Protein AF-A0A921YLY2-F1 (afdb_monomer_lite)

Structure (mmCIF, N/CA/C/O backbone):
data_AF-A0A921YLY2-F1
#
_entry.id   AF-A0A921YLY2-F1
#
loop_
_atom_site.group_PDB
_atom_site.id
_atom_site.type_symbol
_atom_site.label_atom_id
_atom_site.label_alt_id
_atom_site.label_comp_id
_atom_site.label_asym_id
_atom_site.label_entity_id
_atom_site.label_seq_id
_atom_site.pdbx_PDB_ins_code
_atom_site.Cartn_x
_atom_site.Cartn_y
_atom_site.Cartn_z
_atom_site.occupancy
_atom_site.B_iso_or_equiv
_atom_site.auth_seq_id
_atom_site.auth_comp_id
_atom_site.auth_asym_id
_atom_site.auth_atom_id
_atom_site.pdbx_PDB_model_num
ATOM 1 N N . MET A 1 1 ? -8.495 -3.999 -15.161 1.00 82.56 1 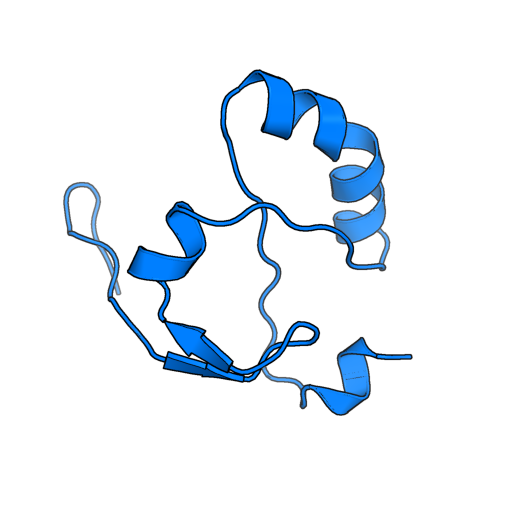MET A N 1
ATOM 2 C CA . MET A 1 1 ? -9.540 -3.147 -14.551 1.00 82.56 1 MET A CA 1
ATOM 3 C C . MET A 1 1 ? -10.321 -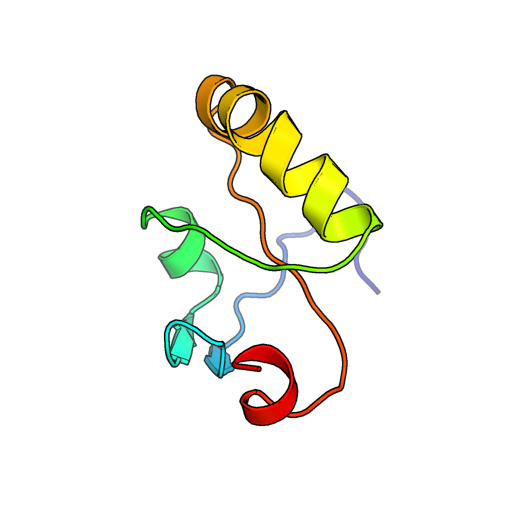4.029 -13.593 1.00 82.56 1 MET A C 1
ATOM 5 O O . MET A 1 1 ? -10.533 -5.179 -13.950 1.00 82.56 1 MET A O 1
ATOM 9 N N . LEU A 1 2 ? -10.653 -3.544 -12.397 1.00 90.38 2 LEU A N 1
ATOM 10 C CA . LEU A 1 2 ? -11.434 -4.287 -11.400 1.00 90.38 2 LEU A CA 1
ATOM 11 C C . LEU A 1 2 ? -12.780 -3.595 -11.220 1.00 90.38 2 LEU A C 1
ATOM 13 O O . LEU A 1 2 ? -12.836 -2.363 -11.258 1.00 90.38 2 LEU A O 1
ATOM 17 N N . TYR A 1 3 ? -13.835 -4.374 -11.018 1.00 95.00 3 TYR A N 1
ATOM 18 C CA . TYR A 1 3 ? -15.174 -3.873 -10.751 1.00 95.00 3 TYR A CA 1
ATOM 19 C C . TYR A 1 3 ? -15.542 -4.049 -9.277 1.00 95.00 3 TYR A C 1
ATOM 21 O O . TYR A 1 3 ? -14.901 -4.781 -8.522 1.00 95.00 3 TYR A O 1
ATOM 29 N N . LEU A 1 4 ? -16.582 -3.339 -8.839 1.00 93.44 4 LEU A N 1
ATOM 30 C CA . LEU A 1 4 ? -17.086 -3.486 -7.480 1.00 93.44 4 LEU A CA 1
ATOM 31 C C . LEU A 1 4 ? -17.639 -4.903 -7.280 1.00 93.44 4 LEU A C 1
ATOM 33 O O . LEU A 1 4 ? -18.480 -5.353 -8.053 1.00 93.44 4 LEU A O 1
ATOM 37 N N . GLY A 1 5 ? -17.191 -5.564 -6.215 1.00 91.44 5 GLY A N 1
ATOM 38 C CA . GLY A 1 5 ? -17.554 -6.947 -5.904 1.00 91.44 5 GLY A CA 1
ATOM 39 C C . GLY A 1 5 ? -16.527 -7.979 -6.373 1.00 91.44 5 GLY A C 1
ATOM 40 O O . GLY A 1 5 ? -16.558 -9.102 -5.875 1.00 91.44 5 GLY A O 1
ATOM 41 N N . ASP A 1 6 ? -15.584 -7.603 -7.244 1.00 95.94 6 ASP A N 1
ATOM 42 C CA . ASP A 1 6 ? -14.476 -8.482 -7.614 1.00 95.94 6 ASP A CA 1
ATOM 43 C C . ASP A 1 6 ? -13.521 -8.674 -6.430 1.00 95.94 6 ASP A C 1
ATOM 45 O O . ASP A 1 6 ? -13.214 -7.740 -5.680 1.00 95.94 6 ASP A O 1
ATOM 49 N N . GLN A 1 7 ? -12.987 -9.888 -6.288 1.00 91.81 7 GLN A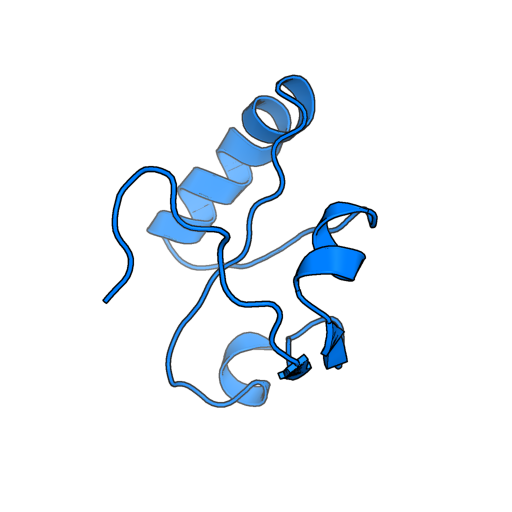 N 1
ATOM 50 C CA . GLN A 1 7 ? -11.875 -10.120 -5.377 1.00 91.81 7 GLN A CA 1
ATOM 51 C C . GLN A 1 7 ? -10.626 -9.416 -5.919 1.00 91.81 7 GLN A C 1
ATOM 53 O O . GLN A 1 7 ? -10.215 -9.637 -7.060 1.00 91.81 7 GLN A O 1
ATOM 58 N N . PHE A 1 8 ? -9.995 -8.584 -5.088 1.00 92.38 8 PHE A N 1
ATOM 59 C CA . PHE A 1 8 ? -8.757 -7.913 -5.473 1.00 92.38 8 PHE A CA 1
ATOM 60 C C . PHE A 1 8 ? -7.645 -8.949 -5.746 1.00 92.38 8 PHE A C 1
ATOM 62 O O . PHE A 1 8 ? -7.532 -9.909 -4.977 1.00 92.38 8 PHE A O 1
ATOM 69 N N . PRO A 1 9 ? -6.805 -8.784 -6.786 1.00 92.94 9 PRO A N 1
ATOM 70 C CA . PRO A 1 9 ? -5.759 -9.744 -7.126 1.00 92.94 9 PRO A CA 1
ATOM 71 C C . PRO A 1 9 ? -4.812 -10.029 -5.958 1.00 92.94 9 PRO A C 1
ATOM 73 O O . PRO A 1 9 ? -4.364 -9.105 -5.277 1.00 92.94 9 PRO A O 1
ATOM 76 N N . ASN A 1 10 ? -4.474 -11.303 -5.751 1.00 92.44 10 ASN A N 1
ATOM 77 C CA . ASN A 1 10 ? -3.410 -11.676 -4.827 1.00 92.44 10 ASN A CA 1
ATOM 78 C C . ASN A 1 10 ? -2.070 -11.703 -5.567 1.00 92.44 10 ASN A C 1
ATOM 80 O O . ASN A 1 10 ? -1.749 -12.689 -6.228 1.00 92.44 10 ASN A O 1
ATOM 84 N N . PHE A 1 11 ? -1.312 -10.615 -5.491 1.00 92.94 11 PHE A N 1
ATOM 85 C CA . PHE A 1 11 ? -0.013 -10.497 -6.150 1.00 92.94 11 PHE A CA 1
ATOM 86 C C . PHE A 1 11 ? 1.139 -10.576 -5.147 1.00 92.94 11 PHE A C 1
ATOM 88 O O . PHE A 1 11 ? 0.954 -10.369 -3.944 1.00 92.94 11 PHE A O 1
ATOM 95 N N . THR A 1 12 ? 2.330 -10.840 -5.680 1.00 94.38 12 THR A N 1
ATOM 96 C CA . THR A 1 12 ? 3.595 -10.695 -4.964 1.00 94.38 12 THR A CA 1
ATOM 97 C C . THR A 1 12 ? 4.307 -9.441 -5.460 1.00 94.38 12 THR A C 1
ATOM 99 O O . THR A 1 12 ? 4.348 -9.206 -6.669 1.00 94.38 12 THR A O 1
ATOM 102 N N . ALA A 1 13 ? 4.828 -8.617 -4.551 1.00 90.62 13 ALA A N 1
ATOM 103 C CA . ALA A 1 13 ? 5.563 -7.406 -4.908 1.00 90.62 13 ALA A CA 1
ATOM 104 C C . ALA A 1 13 ? 6.674 -7.095 -3.905 1.00 90.62 13 ALA A C 1
ATOM 106 O O . ALA A 1 13 ? 6.516 -7.308 -2.704 1.00 90.62 13 ALA A O 1
ATOM 107 N N . ASN A 1 14 ? 7.766 -6.522 -4.410 1.00 91.25 14 ASN A N 1
ATOM 108 C CA . ASN A 1 14 ? 8.825 -5.958 -3.582 1.00 91.25 14 ASN A CA 1
ATOM 109 C C . ASN A 1 14 ? 8.398 -4.583 -3.061 1.00 91.25 14 ASN A C 1
ATOM 111 O O . ASN A 1 14 ? 7.989 -3.725 -3.842 1.00 91.25 14 ASN A O 1
ATOM 115 N N . THR A 1 15 ? 8.516 -4.375 -1.753 1.00 89.12 15 THR A N 1
ATOM 116 C CA . THR A 1 15 ? 8.159 -3.125 -1.068 1.00 89.12 15 THR A CA 1
ATOM 117 C C . THR A 1 15 ? 9.327 -2.617 -0.225 1.00 89.12 15 THR A C 1
ATOM 119 O O . THR A 1 15 ? 10.359 -3.281 -0.116 1.00 89.12 15 THR A O 1
ATOM 122 N N . THR A 1 16 ? 9.163 -1.450 0.401 1.00 87.25 16 THR A N 1
ATOM 123 C CA . THR A 1 16 ? 10.119 -0.923 1.389 1.00 87.25 16 THR A CA 1
ATOM 124 C C . THR A 1 16 ? 10.277 -1.828 2.612 1.00 87.25 16 THR A C 1
ATOM 126 O O . THR A 1 16 ? 11.341 -1.824 3.220 1.00 87.25 16 THR A O 1
ATOM 129 N N . ASP A 1 17 ? 9.266 -2.646 2.921 1.00 83.75 17 ASP A N 1
ATOM 130 C CA . ASP A 1 17 ? 9.248 -3.566 4.065 1.00 83.75 17 ASP A CA 1
ATOM 131 C C . ASP A 1 17 ? 9.568 -5.023 3.661 1.00 83.75 17 ASP A C 1
ATOM 133 O O . ASP A 1 17 ? 9.363 -5.958 4.435 1.00 83.75 17 ASP A O 1
ATOM 137 N N . GLY A 1 18 ? 10.080 -5.232 2.441 1.00 86.94 18 GLY A N 1
ATOM 138 C CA . GLY A 1 18 ? 10.391 -6.548 1.877 1.00 86.94 18 GLY A CA 1
ATOM 139 C C . GLY A 1 18 ? 9.357 -7.041 0.863 1.00 86.94 18 GLY A C 1
ATOM 140 O O . GLY A 1 18 ? 8.464 -6.305 0.435 1.00 86.94 18 GLY A O 1
ATOM 141 N N . GLU A 1 19 ? 9.509 -8.287 0.416 1.00 91.94 19 GLU A N 1
ATOM 142 C CA . GLU A 1 19 ? 8.553 -8.916 -0.497 1.00 91.94 19 GLU A CA 1
ATOM 143 C C . GLU A 1 19 ? 7.264 -9.281 0.253 1.00 91.94 19 GLU A C 1
ATOM 145 O O . GLU A 1 19 ? 7.305 -9.903 1.316 1.00 91.94 19 GLU A O 1
ATOM 150 N N . ILE A 1 20 ? 6.112 -8.911 -0.306 1.00 89.81 20 ILE A N 1
ATOM 151 C CA . ILE A 1 20 ? 4.801 -9.226 0.267 1.00 89.81 20 ILE A CA 1
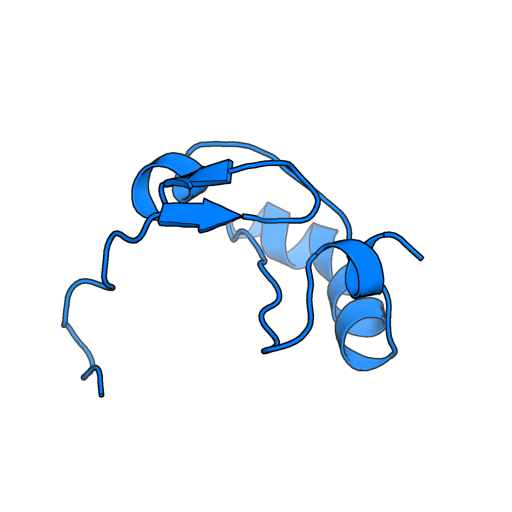ATOM 152 C C . ILE A 1 20 ? 3.990 -10.104 -0.675 1.00 89.81 20 ILE A C 1
ATOM 154 O O . ILE A 1 20 ? 4.047 -9.936 -1.888 1.00 89.81 20 ILE A O 1
ATOM 158 N N . ASN A 1 21 ? 3.152 -10.969 -0.103 1.00 92.31 21 ASN A N 1
ATOM 159 C CA . ASN A 1 21 ? 1.959 -11.488 -0.767 1.00 92.31 21 ASN A CA 1
ATOM 160 C C . ASN A 1 21 ? 0.756 -10.659 -0.298 1.00 92.31 21 ASN A C 1
ATOM 162 O O . ASN A 1 21 ? 0.522 -10.557 0.907 1.00 92.31 21 ASN A O 1
ATOM 166 N N . PHE A 1 22 ? 0.011 -10.051 -1.221 1.00 88.44 22 PHE A N 1
ATOM 167 C CA . PHE A 1 22 ? -0.947 -8.994 -0.888 1.00 88.44 22 PHE A CA 1
ATOM 168 C C . PHE A 1 22 ? -2.065 -9.443 0.067 1.00 88.44 22 PHE A C 1
ATOM 170 O O . PHE A 1 22 ? -2.406 -8.720 1.000 1.00 88.44 22 PHE A O 1
ATOM 177 N N . HIS A 1 23 ? -2.623 -10.645 -0.105 1.00 88.88 23 HIS A N 1
ATOM 178 C CA . HIS A 1 23 ? -3.676 -11.131 0.800 1.00 88.88 23 HIS A CA 1
ATOM 179 C C . HIS A 1 23 ? -3.124 -11.505 2.175 1.00 88.88 23 HIS A C 1
ATOM 181 O O . HIS A 1 23 ? -3.779 -11.243 3.180 1.00 88.88 23 HIS A O 1
ATOM 187 N N . ASN A 1 24 ? -1.900 -12.034 2.239 1.00 85.12 24 ASN A N 1
ATOM 188 C CA . ASN A 1 24 ? -1.232 -12.304 3.515 1.00 85.12 24 ASN A CA 1
ATOM 189 C C . ASN A 1 24 ? -0.861 -11.001 4.245 1.00 85.12 24 ASN A C 1
ATOM 191 O O . ASN A 1 24 ? -0.965 -10.924 5.469 1.00 85.12 24 ASN A O 1
ATOM 195 N N . TYR A 1 25 ? -0.490 -9.954 3.500 1.00 79.94 25 TYR A N 1
ATOM 196 C CA . TYR A 1 25 ? -0.182 -8.624 4.032 1.00 79.94 25 TYR A CA 1
ATOM 197 C C . TYR A 1 25 ? -1.369 -8.002 4.787 1.00 79.94 25 TYR A C 1
ATOM 199 O O . TYR A 1 25 ? -1.181 -7.385 5.837 1.00 79.94 25 TYR A O 1
ATOM 207 N N . LEU A 1 26 ? -2.610 -8.248 4.348 1.00 75.38 26 LEU A N 1
ATOM 208 C CA . LEU A 1 26 ? -3.811 -7.804 5.070 1.00 75.38 26 LEU A CA 1
ATOM 209 C C . LEU A 1 26 ? -3.883 -8.351 6.515 1.00 75.38 26 LEU A C 1
ATOM 211 O O . LEU A 1 26 ? -4.582 -7.769 7.344 1.00 75.38 26 LEU A O 1
ATOM 215 N N . GLY A 1 27 ? -3.101 -9.383 6.866 1.00 63.72 27 GLY A N 1
ATOM 216 C CA . GLY A 1 27 ? -2.967 -9.954 8.213 1.00 63.72 27 GLY A CA 1
ATOM 217 C C . GLY A 1 27 ? -1.827 -9.410 9.100 1.00 63.72 27 GLY A C 1
ATOM 218 O O . GLY A 1 27 ? -1.863 -9.675 10.294 1.00 63.72 27 GLY A O 1
ATOM 219 N N . ALA A 1 28 ? -0.870 -8.612 8.591 1.00 54.72 28 ALA A N 1
ATOM 220 C CA . ALA A 1 28 ? 0.316 -8.126 9.344 1.00 54.72 28 ALA A CA 1
ATOM 221 C C . ALA A 1 28 ? 0.337 -6.597 9.642 1.00 54.72 28 ALA A C 1
ATOM 223 O O . ALA A 1 28 ? -0.199 -5.822 8.855 1.00 54.72 28 ALA A O 1
ATOM 224 N N . ASP A 1 29 ? 0.928 -6.144 10.756 1.00 46.00 29 ASP A N 1
ATOM 225 C CA . ASP A 1 29 ? 0.941 -4.729 11.214 1.00 46.00 29 ASP A CA 1
ATOM 226 C C . ASP A 1 29 ? 2.132 -3.917 10.661 1.00 46.00 29 ASP A C 1
ATOM 228 O O . ASP A 1 29 ? 3.255 -4.372 10.838 1.00 46.00 29 ASP A O 1
ATOM 232 N N . PHE A 1 30 ? 1.937 -2.719 10.063 1.00 51.12 30 PHE A N 1
ATOM 233 C CA . PHE A 1 30 ? 3.058 -1.873 9.570 1.00 51.12 30 PHE A CA 1
ATOM 234 C C . PHE A 1 30 ? 2.778 -0.353 9.387 1.00 51.12 30 PHE A C 1
ATOM 236 O O . PHE A 1 30 ? 1.636 0.049 9.160 1.00 51.12 30 PHE A O 1
ATOM 243 N N . THR A 1 31 ? 3.857 0.464 9.433 1.00 39.72 31 THR A N 1
ATOM 244 C CA . THR A 1 31 ? 4.029 1.901 9.037 1.00 39.72 31 THR A CA 1
ATOM 245 C C . THR A 1 31 ? 5.540 2.193 8.814 1.00 39.72 31 THR A C 1
ATOM 247 O O . THR A 1 31 ? 6.290 1.527 9.530 1.00 39.72 31 THR A O 1
ATOM 250 N N . PRO A 1 32 ? 6.043 3.191 8.025 1.00 51.16 32 PRO A N 1
ATOM 251 C CA . PRO A 1 32 ? 5.385 4.355 7.386 1.00 51.16 32 PRO A CA 1
ATOM 252 C C . PRO A 1 32 ? 5.796 4.649 5.901 1.00 51.16 32 PRO A C 1
ATOM 254 O O . PRO A 1 32 ? 6.627 3.956 5.332 1.00 51.16 32 PRO A O 1
ATOM 257 N N . VAL A 1 33 ? 5.257 5.726 5.284 1.00 49.34 33 VAL A N 1
ATOM 258 C CA . VAL A 1 33 ? 5.681 6.289 3.966 1.00 49.34 33 VAL A CA 1
ATOM 259 C C . VAL A 1 33 ? 5.564 7.836 3.949 1.00 49.34 33 VAL A C 1
ATOM 261 O O . VAL A 1 33 ? 4.611 8.370 4.516 1.00 49.34 33 VAL A O 1
ATOM 264 N N . CYS A 1 34 ? 6.480 8.567 3.283 1.00 45.38 34 CYS A N 1
ATOM 265 C CA . CYS A 1 34 ? 6.567 10.046 3.254 1.00 45.38 34 CYS A CA 1
ATOM 266 C C . CYS A 1 34 ? 6.387 10.695 1.853 1.00 45.38 34 CYS A C 1
ATOM 268 O O . CYS A 1 34 ? 7.049 10.306 0.899 1.00 45.38 34 CYS A O 1
ATOM 270 N N . THR A 1 35 ? 5.514 11.717 1.755 1.00 55.31 35 THR A N 1
ATOM 271 C CA . THR A 1 35 ? 5.376 12.850 0.771 1.00 55.31 35 THR A CA 1
ATOM 272 C C . THR A 1 35 ? 4.010 13.520 1.003 1.00 55.31 35 THR A C 1
ATOM 274 O O . THR A 1 35 ? 3.175 12.889 1.604 1.00 55.31 35 THR A O 1
ATOM 277 N N . THR A 1 36 ? 3.704 14.760 0.599 1.00 59.78 36 THR A N 1
ATOM 278 C CA . THR A 1 36 ? 2.565 15.554 1.158 1.00 59.78 36 THR A CA 1
ATOM 279 C C . THR A 1 36 ? 1.187 14.860 1.276 1.00 59.78 36 THR A C 1
ATOM 281 O O . THR A 1 36 ? 0.540 14.992 2.319 1.00 59.78 36 THR A O 1
ATOM 284 N N . GLU A 1 37 ? 0.739 14.085 0.282 1.00 71.25 37 GLU A N 1
ATOM 285 C CA . GLU A 1 37 ? -0.474 13.246 0.393 1.00 71.25 37 GLU A CA 1
ATOM 286 C C . GLU A 1 37 ? -0.271 12.09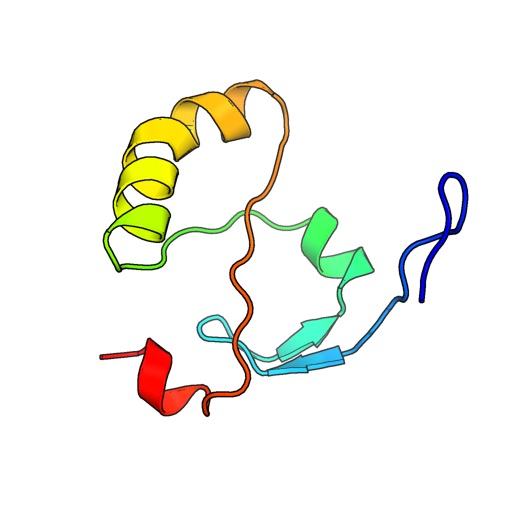6 1.388 1.00 71.25 37 GLU A C 1
ATOM 288 O O . GLU A 1 37 ? -1.077 11.889 2.299 1.00 71.25 37 GLU A O 1
ATOM 293 N N . LEU A 1 38 ? 0.869 11.418 1.283 1.00 70.75 38 LEU A N 1
ATOM 294 C CA . LEU A 1 38 ? 1.336 10.410 2.227 1.00 70.75 38 LEU A CA 1
ATOM 295 C C . LEU A 1 38 ? 1.546 10.997 3.643 1.00 70.75 38 LEU A C 1
ATOM 297 O O . LEU A 1 38 ? 1.226 10.335 4.616 1.00 70.75 38 LEU A O 1
ATOM 301 N N . SER A 1 39 ? 1.933 12.265 3.805 1.00 72.69 39 SER A N 1
ATOM 302 C CA . SER A 1 39 ? 2.103 12.977 5.075 1.00 72.69 39 SER A CA 1
ATOM 303 C C . SER A 1 39 ? 0.752 13.253 5.725 1.00 72.69 39 SER A C 1
ATOM 305 O O . SER A 1 39 ? 0.604 13.110 6.938 1.00 72.69 39 SER A O 1
ATOM 307 N N . ARG A 1 40 ? -0.271 13.608 4.934 1.00 85.38 40 ARG A N 1
ATOM 308 C CA . ARG A 1 40 ? -1.641 13.705 5.447 1.00 85.38 40 ARG A CA 1
ATOM 309 C C . ARG A 1 40 ? -2.158 12.334 5.869 1.00 85.38 40 ARG A C 1
ATOM 311 O O . ARG A 1 40 ? -2.786 12.230 6.921 1.00 85.38 40 ARG A O 1
ATOM 318 N N . VAL A 1 41 ? -1.870 11.300 5.086 1.00 86.62 41 VAL A N 1
ATOM 319 C CA . VAL A 1 41 ? -2.178 9.911 5.436 1.00 86.62 41 VAL A CA 1
ATOM 320 C C . VAL A 1 41 ? -1.468 9.501 6.730 1.00 86.62 41 VAL A C 1
ATOM 322 O O . VAL A 1 41 ? -2.137 8.949 7.596 1.00 86.62 41 VAL A O 1
ATOM 325 N N . LEU A 1 42 ? -0.193 9.858 6.934 1.00 83.19 42 LEU A N 1
ATOM 326 C CA . LEU A 1 42 ? 0.550 9.618 8.180 1.00 83.19 42 LEU A CA 1
ATOM 327 C C . LEU A 1 42 ? -0.146 10.243 9.393 1.00 83.19 42 LEU A C 1
ATOM 329 O O . LEU A 1 42 ? -0.347 9.575 10.403 1.00 83.19 42 LEU A O 1
ATOM 333 N N . ILE A 1 43 ? -0.577 11.504 9.284 1.00 87.06 43 ILE A N 1
ATOM 334 C CA . ILE A 1 43 ? -1.342 12.184 10.345 1.00 87.06 43 ILE A CA 1
ATOM 335 C C . ILE A 1 43 ? -2.652 11.438 10.647 1.00 87.06 43 ILE A C 1
ATOM 337 O O . ILE A 1 43 ? -3.103 11.389 11.791 1.00 87.06 43 ILE A O 1
ATOM 341 N N . LEU A 1 44 ? -3.277 10.859 9.621 1.00 91.06 44 LEU A N 1
ATOM 342 C CA . LEU A 1 44 ? -4.541 10.134 9.726 1.00 91.06 44 LEU A CA 1
ATOM 343 C C . LEU A 1 44 ? -4.377 8.644 10.058 1.00 91.06 44 LEU A C 1
ATOM 345 O O . LEU A 1 44 ? -5.393 8.003 10.336 1.00 91.06 44 LEU A O 1
ATOM 349 N N . LEU A 1 45 ? -3.154 8.097 10.091 1.00 88.12 45 LEU A N 1
ATOM 350 C CA . LEU A 1 45 ? -2.891 6.682 10.385 1.00 88.12 45 LEU A CA 1
ATOM 351 C C . LEU A 1 45 ? -3.601 6.199 11.652 1.00 88.12 45 LEU A C 1
ATOM 353 O O . LEU A 1 45 ? -4.298 5.189 11.561 1.00 88.12 45 LEU A O 1
ATOM 357 N N . PRO A 1 46 ? -3.577 6.924 12.792 1.00 90.00 46 PRO A N 1
ATOM 358 C CA . PRO A 1 46 ? -4.316 6.495 13.978 1.00 90.00 46 PRO A CA 1
ATOM 359 C C . PRO A 1 46 ? -5.823 6.350 13.723 1.00 90.00 46 PRO A C 1
ATOM 361 O O . PRO A 1 46 ? -6.490 5.520 14.336 1.00 90.00 46 PRO A O 1
ATOM 364 N N . GLY A 1 47 ? -6.384 7.157 12.819 1.00 93.00 47 GLY A N 1
ATOM 365 C CA . GLY A 1 47 ? -7.776 7.063 12.394 1.00 93.00 47 GLY A CA 1
ATOM 366 C C . GLY A 1 47 ? -8.057 5.847 11.510 1.00 93.00 47 GLY A C 1
ATOM 367 O O . GLY A 1 47 ? -9.138 5.269 11.621 1.00 93.00 47 GLY A O 1
ATOM 368 N N . PHE A 1 48 ? -7.119 5.449 10.652 1.00 90.00 48 PHE A N 1
ATOM 369 C CA . PHE A 1 48 ? -7.234 4.227 9.850 1.00 90.00 48 PHE A CA 1
ATOM 370 C C . PHE A 1 48 ? -7.074 2.976 10.719 1.00 90.00 48 PHE A C 1
ATOM 372 O O . PHE A 1 48 ? -7.927 2.090 10.670 1.00 90.00 48 PHE A O 1
ATOM 379 N N . SER A 1 49 ? -6.087 2.956 11.618 1.00 87.94 49 SER A N 1
ATOM 380 C CA . SER A 1 49 ? -5.876 1.851 12.561 1.00 87.94 49 SER A CA 1
ATOM 381 C C . SER A 1 49 ? -7.089 1.631 13.472 1.00 87.94 49 SER A C 1
ATOM 383 O O . SER A 1 49 ? -7.535 0.500 13.636 1.00 87.94 49 SER A O 1
ATOM 385 N N . LYS A 1 50 ? -7.714 2.704 13.986 1.00 93.00 50 LYS A N 1
ATOM 386 C CA . LYS A 1 50 ? -8.969 2.617 14.767 1.00 93.00 50 LYS A CA 1
ATOM 387 C C . LYS A 1 50 ? -10.136 1.985 14.001 1.00 93.00 50 LYS A C 1
ATOM 389 O O . LYS A 1 50 ? -11.082 1.517 14.624 1.00 93.00 50 LYS A O 1
ATOM 394 N N . ARG A 1 51 ? -10.092 1.998 12.667 1.00 92.38 51 ARG A N 1
ATOM 395 C CA . ARG A 1 51 ? -11.101 1.409 11.775 1.00 92.38 51 ARG 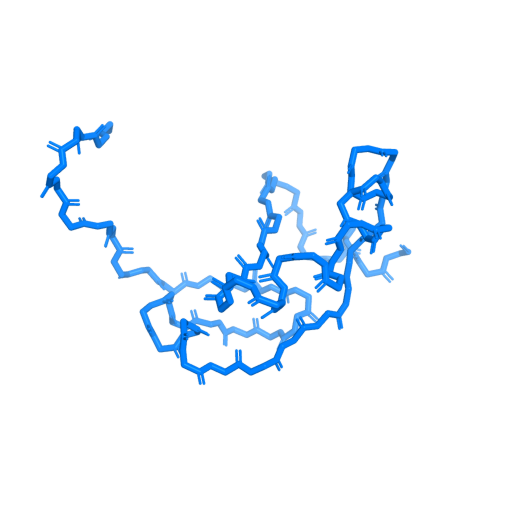A CA 1
ATOM 396 C C . ARG A 1 51 ? -10.655 0.064 11.199 1.00 92.38 51 ARG A C 1
ATOM 398 O O . ARG A 1 51 ? -11.235 -0.387 10.217 1.00 92.38 51 ARG A O 1
ATOM 405 N N . ASN A 1 52 ? -9.619 -0.552 11.773 1.00 87.12 52 ASN A N 1
ATOM 406 C CA . ASN A 1 52 ? -9.034 -1.798 11.280 1.00 87.12 52 ASN A CA 1
ATOM 407 C C . ASN A 1 52 ? -8.647 -1.721 9.788 1.00 87.12 52 ASN A C 1
ATOM 409 O O . ASN A 1 52 ? -8.862 -2.653 9.018 1.00 87.12 52 ASN A O 1
ATOM 413 N N . THR A 1 53 ? -8.149 -0.559 9.358 1.00 87.81 53 THR A N 1
ATOM 414 C CA . THR A 1 53 ? -7.772 -0.292 7.967 1.00 87.81 53 THR A CA 1
ATOM 415 C C . THR A 1 53 ? -6.261 -0.147 7.864 1.00 87.81 53 THR A C 1
ATOM 417 O O . THR A 1 53 ? -5.666 0.675 8.563 1.00 87.81 53 THR A O 1
ATOM 420 N N . LYS A 1 54 ? -5.653 -0.924 6.965 1.00 84.88 54 LYS A N 1
ATOM 421 C CA . LYS A 1 54 ? -4.233 -0.827 6.611 1.00 84.88 54 LYS A CA 1
ATOM 422 C C . LYS A 1 54 ? -4.060 0.071 5.398 1.00 84.88 54 LYS A C 1
ATOM 424 O O . LYS A 1 54 ? -4.938 0.125 4.537 1.00 84.88 54 LYS A O 1
ATOM 429 N N . VAL A 1 55 ? -2.937 0.776 5.346 1.00 86.88 55 VAL A N 1
ATOM 430 C CA . VAL A 1 55 ? -2.634 1.719 4.271 1.00 86.88 55 VAL A CA 1
ATOM 431 C C . VAL A 1 55 ? -1.364 1.281 3.561 1.00 86.88 55 VAL A C 1
ATOM 433 O O . VAL A 1 55 ? -0.368 0.988 4.214 1.00 86.88 55 VAL A O 1
ATOM 436 N N . ILE A 1 56 ? -1.410 1.263 2.231 1.00 86.81 56 ILE A N 1
ATOM 437 C CA . ILE A 1 56 ? -0.288 0.920 1.360 1.00 86.81 56 ILE A CA 1
ATOM 438 C C . ILE A 1 56 ? -0.200 1.949 0.228 1.00 86.81 56 ILE A C 1
ATOM 440 O O . ILE A 1 56 ? -1.219 2.323 -0.355 1.00 86.81 56 ILE A O 1
ATOM 444 N N . GLY A 1 57 ? 1.010 2.442 -0.041 1.00 87.44 57 GLY A N 1
ATOM 445 C CA . GLY A 1 57 ? 1.305 3.318 -1.176 1.00 87.44 57 GLY A CA 1
ATOM 446 C C . GLY A 1 57 ? 1.753 2.511 -2.395 1.00 87.44 57 GLY A C 1
ATOM 447 O O . GLY A 1 57 ? 2.321 1.432 -2.245 1.00 87.44 57 GLY A O 1
ATOM 448 N N . LEU A 1 58 ? 1.504 3.030 -3.598 1.00 86.81 58 LEU A N 1
ATOM 449 C CA . LEU A 1 58 ? 1.935 2.408 -4.850 1.00 86.81 58 LEU A CA 1
ATOM 450 C C . LEU A 1 58 ? 2.383 3.483 -5.843 1.00 86.81 58 LEU A C 1
ATOM 452 O O . LEU A 1 58 ? 1.630 4.412 -6.133 1.00 86.81 58 LEU A O 1
ATOM 456 N N . SER A 1 59 ? 3.584 3.322 -6.393 1.00 86.75 59 SER A N 1
ATOM 457 C CA . SER A 1 59 ? 4.050 4.019 -7.594 1.00 86.75 59 SER A CA 1
ATOM 458 C C . SER A 1 59 ? 4.770 3.023 -8.516 1.00 86.75 59 SER A C 1
ATOM 460 O O . SER A 1 59 ? 4.893 1.842 -8.191 1.00 86.75 59 SER A O 1
ATOM 462 N N . CYS A 1 60 ? 5.197 3.476 -9.697 1.00 89.06 60 CYS A N 1
ATOM 463 C CA . CYS A 1 60 ? 5.991 2.664 -10.628 1.00 89.06 60 CYS A CA 1
ATOM 464 C C . CYS A 1 60 ? 7.507 2.825 -10.419 1.00 89.06 60 CYS A C 1
ATOM 466 O O . CYS A 1 60 ? 8.287 2.343 -11.241 1.00 89.06 60 CYS A O 1
ATOM 468 N N . ASP A 1 61 ? 7.925 3.528 -9.364 1.00 86.62 61 ASP A N 1
ATOM 469 C CA . ASP A 1 61 ? 9.336 3.738 -9.067 1.00 86.62 61 ASP A CA 1
ATOM 470 C C . ASP A 1 61 ? 9.964 2.475 -8.468 1.00 86.62 61 ASP A C 1
ATOM 472 O O . ASP A 1 61 ? 9.298 1.565 -7.973 1.00 86.62 61 ASP A O 1
ATOM 476 N N . THR A 1 62 ? 11.291 2.404 -8.513 1.00 87.56 62 THR A N 1
ATOM 477 C CA . THR A 1 62 ? 12.029 1.331 -7.844 1.00 87.56 62 THR A CA 1
ATOM 478 C C . THR A 1 62 ? 11.908 1.447 -6.329 1.00 87.56 62 THR A C 1
ATOM 480 O O . THR A 1 62 ? 11.902 2.555 -5.800 1.00 87.56 62 THR A O 1
ATOM 483 N N . VAL A 1 63 ? 11.953 0.317 -5.613 1.00 86.44 63 VAL A N 1
ATOM 484 C CA . VAL A 1 63 ? 11.937 0.289 -4.135 1.00 86.44 63 VAL A CA 1
ATOM 485 C C . VAL A 1 63 ? 12.987 1.224 -3.528 1.00 86.44 63 VAL A C 1
ATOM 487 O O . VAL A 1 63 ? 12.697 1.932 -2.572 1.00 86.44 63 VAL A O 1
ATOM 490 N N . THR A 1 64 ? 14.183 1.301 -4.120 1.00 84.88 64 THR A N 1
ATOM 491 C CA . THR A 1 64 ? 15.263 2.195 -3.668 1.00 84.88 64 THR A CA 1
ATOM 492 C C . THR A 1 64 ? 14.876 3.672 -3.662 1.00 84.88 64 THR A C 1
ATOM 494 O O . THR A 1 64 ? 15.381 4.416 -2.830 1.00 84.88 64 THR A O 1
ATOM 497 N N . SER A 1 65 ? 13.960 4.100 -4.533 1.00 83.62 65 SER A N 1
ATOM 498 C CA . SER A 1 65 ? 13.452 5.477 -4.573 1.00 83.62 65 SER A CA 1
ATOM 499 C C . SER A 1 65 ? 12.534 5.812 -3.391 1.00 83.62 65 SER A C 1
ATOM 501 O O . SER A 1 65 ? 12.271 6.984 -3.144 1.00 83.62 65 SER A O 1
ATOM 503 N N . HIS A 1 66 ? 12.048 4.803 -2.661 1.00 80.19 66 HIS A N 1
ATOM 504 C CA . HIS A 1 66 ? 11.124 4.946 -1.530 1.00 80.19 66 HIS A CA 1
ATOM 505 C C . HIS A 1 66 ? 11.787 4.798 -0.156 1.00 80.19 66 HIS A C 1
ATOM 507 O O . HIS A 1 66 ? 11.126 4.996 0.859 1.00 80.19 66 HIS A O 1
ATOM 513 N N . VAL A 1 67 ? 13.074 4.439 -0.116 1.00 75.00 67 VAL A N 1
ATOM 514 C CA . VAL A 1 67 ? 13.866 4.280 1.122 1.00 75.00 67 VAL A CA 1
ATOM 515 C C . VAL A 1 67 ? 14.654 5.562 1.454 1.00 75.00 67 VAL A C 1
ATOM 517 O O . VAL A 1 67 ? 15.431 5.589 2.405 1.00 75.00 67 VAL A O 1
ATOM 520 N N . VAL A 1 68 ? 14.470 6.623 0.659 1.00 56.72 68 VAL A N 1
ATOM 521 C CA . VAL A 1 68 ? 15.156 7.916 0.806 1.00 56.72 68 VAL A CA 1
ATOM 522 C C . VAL A 1 68 ? 14.448 8.811 1.817 1.00 56.72 68 VAL A C 1
ATOM 524 O O . VAL A 1 68 ? 13.206 8.933 1.728 1.00 56.72 68 VAL A O 1
#

Sequence (68 aa):
MLYLGDQFPNFTANTTDGEINFHNYLGADFTPVCTTELSRVLILLPGFSKRNTKVIGLSCDTVTSHVV

Radius of gyration: 13.09 Å; chains: 1; bounding box: 33×28×29 Å

InterPro domains:
  IPR000866 Alkyl hydroperoxide reductase subunit C/ Thiol specific antioxidant [PF00578] (5-66)

Organism: Manduca sexta (NCBI:txid7130)

Foldseek 3Di:
DDDPPDDDDQDWDQALVGIDGVVVVLVDDDDDFDDDVSVVVVVCVVVCVVVSHDDDDDDPDDNVVGND

pLDDT: mean 81.61, std 14.22, range [39.72, 95.94]

Secondary structure (DSSP, 8-state):
---TTSPPP--EEEETTEEEEHHHHTTS------SHHHHHHHHHHHHHHTTT-------SS-GGGG--